Protein AF-A0A508T8G8-F1 (afdb_monomer)

Organism: NCBI:txid2511166

Foldseek 3Di:
DLVLLVVLLVVLCVVPVDDPVVSVVLSVVLCVQCV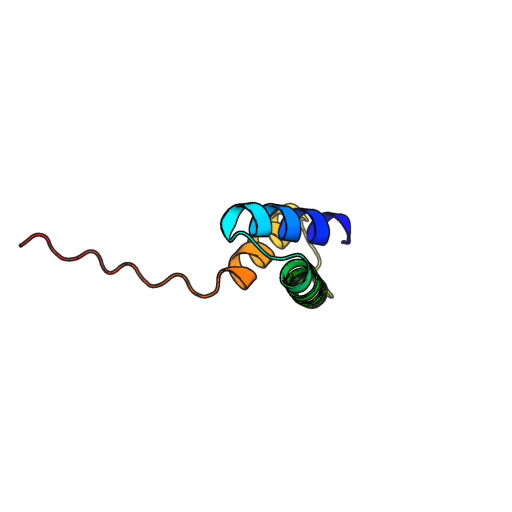PDDDDSVVSSVVSNDVVVDDDPPPPPDPDD

Solvent-accessible surface area (backbone atoms only — not comparable to full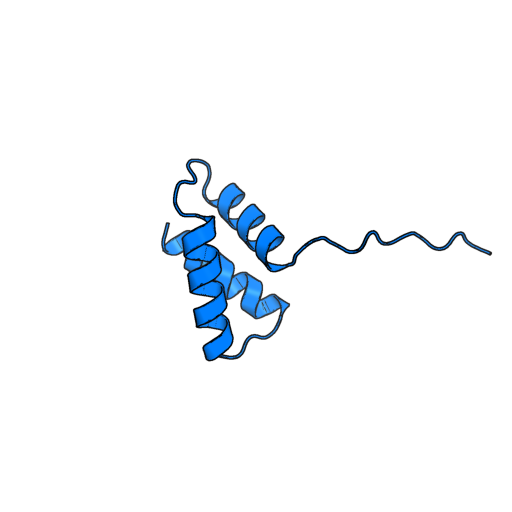-atom values): 4046 Å² total; per-residue (Å²): 109,70,70,43,41,53,53,35,45,56,55,47,35,76,73,70,68,61,53,76,72,50,47,54,53,48,40,53,54,40,48,64,66,49,58,92,66,82,80,61,64,67,58,53,33,55,51,48,50,48,61,72,68,47,83,74,77,80,78,74,76,75,74,87,127

St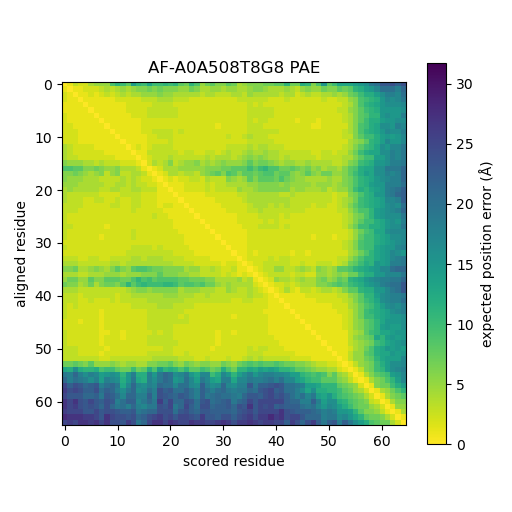ructure (mmCIF, N/CA/C/O backbone):
data_AF-A0A508T8G8-F1
#
_entry.id   AF-A0A508T8G8-F1
#
loop_
_atom_site.group_PDB
_atom_site.id
_atom_site.type_symbol
_atom_site.label_atom_id
_atom_site.label_alt_id
_atom_site.label_comp_id
_atom_site.label_asym_id
_atom_site.label_entity_id
_atom_site.label_seq_id
_atom_site.pdbx_PDB_ins_code
_atom_site.Cartn_x
_atom_site.Cartn_y
_atom_site.Cartn_z
_atom_site.occupancy
_atom_site.B_iso_or_equiv
_atom_site.auth_seq_id
_atom_site.auth_comp_id
_atom_site.auth_asym_id
_atom_site.auth_atom_id
_atom_site.pdbx_PDB_model_num
ATOM 1 N N . MET A 1 1 ? 1.770 3.405 12.232 1.00 77.38 1 MET A N 1
ATOM 2 C CA . MET A 1 1 ? 1.506 3.692 10.801 1.00 77.38 1 MET A CA 1
ATOM 3 C C . MET A 1 1 ? 2.696 3.407 9.895 1.00 77.38 1 MET A C 1
ATOM 5 O O . MET A 1 1 ? 2.524 2.645 8.955 1.00 77.38 1 MET A O 1
ATOM 9 N N . GLU A 1 2 ? 3.894 3.935 10.169 1.00 82.75 2 GLU A N 1
ATOM 10 C CA . GLU A 1 2 ? 5.088 3.661 9.340 1.00 82.75 2 GLU A CA 1
ATOM 11 C C . GLU A 1 2 ? 5.406 2.163 9.204 1.00 82.75 2 GLU A C 1
ATOM 13 O O . GLU A 1 2 ? 5.613 1.687 8.091 1.00 82.75 2 GLU A O 1
ATOM 18 N N . MET A 1 3 ? 5.300 1.390 10.294 1.00 88.06 3 MET A N 1
ATOM 19 C CA . MET A 1 3 ? 5.460 -0.075 10.251 1.00 88.06 3 MET A CA 1
ATOM 20 C C . MET A 1 3 ? 4.478 -0.770 9.291 1.00 88.06 3 MET A C 1
ATOM 22 O O . MET A 1 3 ? 4.826 -1.758 8.648 1.00 88.06 3 MET A O 1
ATOM 26 N N . ILE A 1 4 ? 3.247 -0.257 9.165 1.00 91.44 4 ILE A N 1
ATOM 27 C CA . ILE A 1 4 ? 2.240 -0.800 8.239 1.00 91.44 4 ILE A CA 1
ATOM 28 C C . ILE A 1 4 ? 2.675 -0.531 6.801 1.00 91.44 4 ILE A C 1
ATOM 30 O O . ILE A 1 4 ? 2.635 -1.433 5.967 1.00 91.44 4 ILE A O 1
ATOM 34 N N . VAL A 1 5 ? 3.117 0.698 6.519 1.00 92.75 5 VAL A N 1
ATOM 35 C CA . VAL A 1 5 ? 3.582 1.108 5.190 1.00 92.75 5 VAL A CA 1
ATOM 36 C C . VAL A 1 5 ? 4.765 0.248 4.761 1.00 92.75 5 VAL A C 1
ATOM 38 O O . VAL A 1 5 ? 4.734 -0.329 3.676 1.00 92.75 5 VAL A O 1
ATOM 41 N N . GLU A 1 6 ? 5.774 0.103 5.618 1.00 93.25 6 GLU A N 1
ATOM 42 C CA . GLU A 1 6 ? 6.960 -0.702 5.328 1.00 93.25 6 GLU A CA 1
ATOM 43 C C . GLU A 1 6 ? 6.596 -2.168 5.059 1.00 93.25 6 GLU A C 1
ATOM 45 O O . GLU A 1 6 ? 7.013 -2.747 4.051 1.00 93.25 6 GLU A O 1
ATOM 50 N N . ARG A 1 7 ? 5.735 -2.753 5.903 1.00 93.62 7 ARG A N 1
ATOM 51 C CA . ARG A 1 7 ? 5.248 -4.125 5.724 1.00 93.62 7 ARG A CA 1
ATOM 52 C C . ARG A 1 7 ? 4.515 -4.300 4.395 1.00 93.62 7 ARG A C 1
ATOM 54 O O . ARG A 1 7 ? 4.727 -5.309 3.719 1.00 93.62 7 ARG A O 1
ATOM 61 N N . VAL A 1 8 ? 3.664 -3.349 4.013 1.00 94.56 8 VAL A N 1
ATOM 62 C CA . VAL A 1 8 ? 2.910 -3.389 2.751 1.00 94.56 8 VAL A CA 1
ATOM 63 C C . VAL A 1 8 ? 3.842 -3.253 1.553 1.00 94.56 8 VAL A C 1
ATOM 65 O O . VAL A 1 8 ? 3.740 -4.070 0.641 1.00 94.56 8 VAL A O 1
ATOM 68 N N . VAL A 1 9 ? 4.765 -2.285 1.566 1.00 94.06 9 VAL A N 1
ATOM 69 C CA . VAL A 1 9 ? 5.740 -2.071 0.482 1.00 94.06 9 VAL A CA 1
ATOM 70 C C . VAL A 1 9 ? 6.596 -3.319 0.293 1.00 94.06 9 VAL A C 1
ATOM 72 O O . VAL A 1 9 ? 6.652 -3.844 -0.815 1.00 94.06 9 VAL A O 1
ATOM 75 N N . ARG A 1 10 ? 7.158 -3.875 1.374 1.00 92.50 10 ARG A N 1
ATOM 76 C CA . ARG A 1 10 ? 7.957 -5.107 1.321 1.00 92.50 10 ARG A CA 1
ATOM 77 C C . ARG A 1 10 ? 7.150 -6.290 0.788 1.00 92.50 10 ARG A C 1
ATOM 79 O O . ARG A 1 10 ? 7.618 -7.030 -0.072 1.00 92.50 10 ARG A O 1
ATOM 86 N N . THR A 1 11 ? 5.925 -6.471 1.282 1.00 92.75 11 THR A N 1
ATOM 87 C CA . THR A 1 11 ? 5.051 -7.573 0.849 1.00 92.75 11 THR A CA 1
ATOM 88 C C . THR A 1 11 ? 4.674 -7.445 -0.621 1.00 92.75 11 THR A C 1
ATOM 90 O O . THR A 1 11 ? 4.692 -8.429 -1.354 1.00 92.75 11 THR A O 1
ATOM 93 N N . TYR A 1 12 ? 4.342 -6.237 -1.065 1.00 92.19 12 TYR A N 1
ATOM 94 C CA . TYR A 1 12 ? 3.959 -5.971 -2.442 1.00 92.19 12 TYR A CA 1
ATOM 95 C C . TYR A 1 12 ? 5.158 -6.048 -3.402 1.00 92.19 12 TYR A C 1
ATOM 97 O O . TYR A 1 12 ? 5.032 -6.634 -4.477 1.00 92.19 12 TYR A O 1
ATOM 105 N N . GLY A 1 13 ? 6.335 -5.574 -2.983 1.00 90.75 13 GLY A N 1
ATOM 106 C CA . GLY A 1 13 ? 7.595 -5.712 -3.717 1.00 90.75 13 GLY A CA 1
ATOM 107 C C . GLY A 1 13 ? 7.956 -7.173 -3.989 1.00 90.75 13 GLY A C 1
ATOM 108 O O . GLY A 1 13 ? 8.290 -7.517 -5.120 1.00 90.75 13 GLY A O 1
ATOM 109 N N . MET A 1 14 ? 7.752 -8.064 -3.008 1.00 88.81 14 MET A N 1
ATOM 110 C CA . MET A 1 14 ? 7.912 -9.514 -3.202 1.00 88.81 14 MET A CA 1
ATOM 111 C C . MET A 1 14 ? 6.913 -10.119 -4.206 1.00 88.81 14 MET A C 1
ATOM 113 O O . MET A 1 14 ? 7.183 -11.180 -4.762 1.00 88.81 14 MET A O 1
ATOM 117 N N . MET A 1 15 ? 5.753 -9.490 -4.434 1.00 88.50 15 MET A N 1
ATOM 118 C CA . MET A 1 15 ? 4.732 -9.995 -5.365 1.00 88.50 15 MET A CA 1
ATOM 119 C C . MET A 1 15 ? 4.923 -9.508 -6.803 1.00 88.50 15 MET A C 1
ATOM 121 O O . MET A 1 15 ? 4.561 -10.233 -7.729 1.00 88.50 15 MET A O 1
ATOM 125 N N . VAL A 1 16 ? 5.400 -8.274 -6.991 1.00 86.62 16 VAL A N 1
ATOM 126 C CA . VAL A 1 16 ? 5.372 -7.582 -8.294 1.00 86.62 16 VAL A CA 1
ATOM 127 C C . VAL A 1 16 ? 6.775 -7.269 -8.834 1.00 86.62 16 VAL A C 1
ATOM 129 O O . VAL A 1 16 ? 6.889 -6.942 -10.005 1.00 86.62 16 VAL A O 1
ATOM 132 N N . THR A 1 17 ? 7.842 -7.490 -8.052 1.00 84.69 17 THR A N 1
ATOM 133 C CA . THR A 1 17 ? 9.240 -7.160 -8.407 1.00 84.69 17 THR A CA 1
ATOM 134 C C . THR A 1 17 ? 9.376 -5.690 -8.801 1.00 84.69 17 THR A C 1
ATOM 136 O O . THR A 1 17 ? 9.384 -5.343 -9.976 1.00 84.69 17 THR A O 1
ATOM 139 N N . LEU A 1 18 ? 9.436 -4.814 -7.799 1.00 83.56 18 LEU A N 1
ATOM 140 C CA . LEU A 1 18 ? 9.548 -3.372 -8.013 1.00 83.56 18 LEU A CA 1
ATOM 141 C C . LEU A 1 18 ? 11.010 -2.946 -8.159 1.00 83.56 18 LEU A C 1
ATOM 143 O O . LEU A 1 18 ? 11.889 -3.456 -7.464 1.00 83.56 18 LEU A O 1
ATOM 147 N N . SER A 1 19 ? 11.258 -1.969 -9.025 1.00 86.88 19 SER A N 1
ATOM 148 C CA . SER A 1 19 ? 12.492 -1.183 -8.988 1.00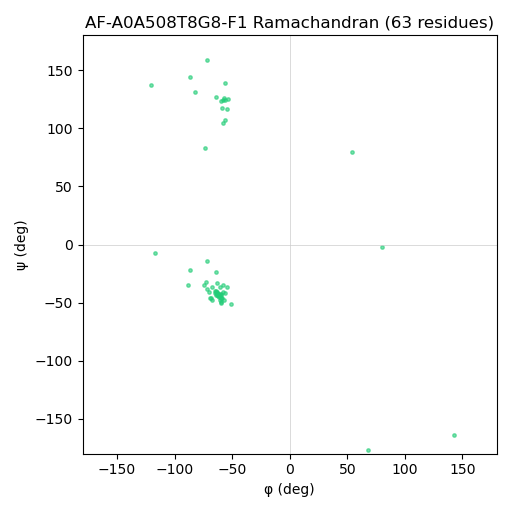 86.88 19 SER A CA 1
ATOM 149 C C . SER A 1 19 ? 12.503 -0.233 -7.777 1.00 86.88 19 SER A C 1
ATOM 151 O O . SER A 1 19 ? 11.436 0.122 -7.267 1.00 86.88 19 SER A O 1
ATOM 153 N N . PRO A 1 20 ? 13.678 0.246 -7.324 1.00 85.56 20 PRO A N 1
ATOM 154 C CA . PRO A 1 20 ? 13.763 1.177 -6.194 1.00 85.56 20 PRO A CA 1
ATOM 155 C C . PRO A 1 20 ? 12.906 2.442 -6.374 1.00 85.56 20 PRO A C 1
ATOM 157 O O . PRO A 1 20 ? 12.286 2.917 -5.427 1.00 85.56 20 PRO A O 1
ATOM 160 N N . GLN A 1 21 ? 12.811 2.961 -7.602 1.00 86.31 21 GLN A N 1
ATOM 161 C CA . GLN A 1 21 ? 11.988 4.133 -7.910 1.00 86.31 21 GLN A CA 1
ATOM 162 C C . GLN A 1 21 ? 10.488 3.832 -7.772 1.00 86.31 21 GLN A C 1
ATOM 164 O O . GLN A 1 21 ? 9.710 4.675 -7.321 1.00 86.31 21 GLN A O 1
ATOM 169 N N . GLU A 1 22 ? 10.065 2.625 -8.147 1.00 88.25 22 GLU A N 1
ATOM 170 C CA . GLU A 1 22 ? 8.678 2.191 -7.989 1.00 88.25 22 GLU A CA 1
ATOM 171 C C . GLU A 1 22 ? 8.330 1.908 -6.526 1.00 88.25 22 GLU A C 1
ATOM 173 O O . GLU A 1 22 ? 7.196 2.166 -6.122 1.00 88.25 22 GLU A O 1
ATOM 178 N N . GLU A 1 23 ? 9.278 1.434 -5.714 1.00 90.25 23 GLU A N 1
ATOM 179 C CA . GLU A 1 23 ? 9.067 1.266 -4.273 1.00 90.25 23 GLU A CA 1
ATOM 180 C C . GLU A 1 23 ? 8.733 2.592 -3.586 1.00 90.25 23 GLU A C 1
ATOM 182 O O . GLU A 1 23 ? 7.799 2.636 -2.782 1.00 90.25 23 GLU A O 1
ATOM 187 N N . ASP A 1 24 ? 9.424 3.680 -3.933 1.00 91.94 24 ASP A N 1
ATOM 188 C CA . ASP A 1 24 ? 9.130 5.008 -3.383 1.00 91.94 24 ASP A CA 1
ATOM 189 C C . ASP A 1 24 ? 7.748 5.516 -3.805 1.00 91.94 24 ASP A C 1
ATOM 191 O O . ASP A 1 24 ? 6.981 6.020 -2.976 1.00 91.94 24 ASP A O 1
ATOM 195 N N . LEU A 1 25 ? 7.374 5.312 -5.071 1.00 91.88 25 LEU A N 1
ATOM 196 C CA . LEU A 1 25 ? 6.032 5.642 -5.555 1.00 91.88 25 LEU A CA 1
ATOM 197 C C . LEU A 1 25 ? 4.957 4.826 -4.827 1.00 91.88 25 LEU A C 1
ATOM 199 O O . LEU A 1 25 ? 3.931 5.369 -4.408 1.00 91.88 25 LEU A O 1
ATOM 203 N N . VAL A 1 26 ? 5.181 3.525 -4.643 1.00 93.12 26 VAL A N 1
ATOM 204 C CA . VAL A 1 26 ? 4.268 2.647 -3.903 1.00 93.12 26 VAL A CA 1
ATOM 205 C C . VAL A 1 26 ? 4.176 3.081 -2.443 1.00 93.12 26 VAL A C 1
ATOM 207 O O . VAL A 1 26 ? 3.064 3.192 -1.924 1.00 93.12 26 VAL A O 1
ATOM 210 N N . ARG A 1 27 ? 5.299 3.406 -1.797 1.00 94.19 27 ARG A N 1
ATOM 211 C CA . ARG A 1 27 ? 5.347 3.907 -0.417 1.00 94.19 27 ARG A CA 1
ATOM 212 C C . ARG A 1 27 ? 4.496 5.163 -0.255 1.00 94.19 27 ARG A C 1
ATOM 214 O O . ARG A 1 27 ? 3.661 5.202 0.648 1.00 94.19 27 ARG A O 1
ATOM 221 N N . GLN A 1 28 ? 4.627 6.143 -1.151 1.00 94.75 28 GLN A N 1
ATOM 222 C CA . GLN A 1 28 ? 3.803 7.357 -1.114 1.00 94.75 28 GLN A CA 1
ATOM 223 C C . GLN A 1 28 ? 2.309 7.064 -1.313 1.00 94.75 28 GLN A C 1
ATOM 225 O O . GLN A 1 28 ? 1.465 7.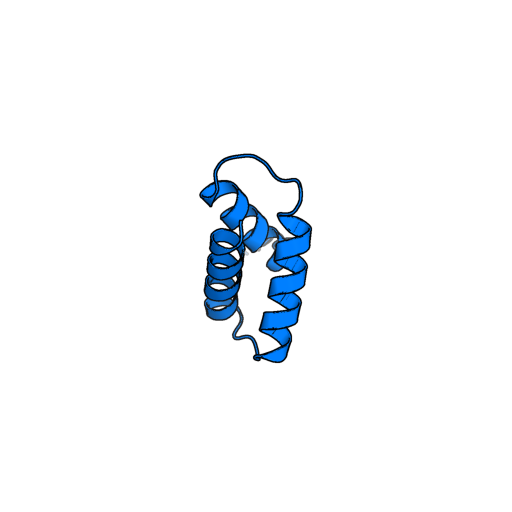624 -0.609 1.00 94.75 28 GLN A O 1
ATOM 230 N N . ARG A 1 29 ? 1.959 6.149 -2.228 1.00 94.06 29 ARG A N 1
ATOM 231 C CA . ARG A 1 29 ? 0.558 5.744 -2.447 1.00 94.06 29 ARG A CA 1
ATOM 232 C C . ARG A 1 29 ? -0.036 5.048 -1.224 1.00 94.06 29 ARG A C 1
ATOM 234 O O . ARG A 1 29 ? -1.192 5.303 -0.896 1.00 94.06 29 ARG A O 1
ATOM 241 N N . VAL A 1 30 ? 0.736 4.192 -0.554 1.00 94.00 30 VAL A N 1
ATOM 242 C CA . VAL A 1 30 ? 0.300 3.506 0.669 1.00 94.00 30 VAL A CA 1
ATOM 243 C C . VAL A 1 30 ? 0.163 4.498 1.817 1.00 94.00 30 VAL A C 1
ATOM 245 O O . VAL A 1 30 ? -0.873 4.479 2.467 1.00 94.00 30 VAL A O 1
ATOM 248 N N . LEU A 1 31 ? 1.134 5.396 2.025 1.00 94.81 31 LEU A N 1
ATOM 249 C CA . LEU A 1 31 ? 1.060 6.458 3.039 1.00 94.81 31 LEU A CA 1
ATOM 250 C C . LEU A 1 31 ? -0.242 7.251 2.924 1.00 94.81 31 LEU A C 1
ATOM 252 O O . LEU A 1 31 ? -0.996 7.333 3.889 1.00 94.81 31 LEU A O 1
ATOM 256 N N . LYS A 1 32 ? -0.554 7.728 1.717 1.00 94.38 32 LYS A N 1
ATOM 257 C CA . LYS A 1 32 ? -1.790 8.468 1.449 1.00 94.38 32 LYS A CA 1
ATOM 258 C C . LYS A 1 32 ? -3.057 7.631 1.667 1.00 94.38 32 LYS A C 1
ATOM 260 O O . LYS A 1 32 ? -4.089 8.166 2.045 1.00 94.38 32 LYS A O 1
ATOM 265 N N . PHE A 1 33 ? -3.007 6.326 1.39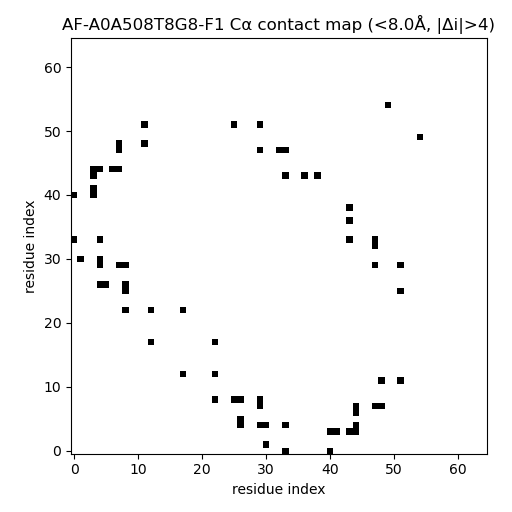8 1.00 92.62 33 PHE A N 1
ATOM 266 C CA . PHE A 1 33 ? -4.154 5.432 1.588 1.00 92.62 33 PHE A CA 1
ATOM 267 C C . PHE A 1 33 ? -4.429 5.120 3.062 1.00 92.62 33 PHE A C 1
ATOM 269 O O . PHE A 1 33 ? -5.582 4.911 3.447 1.00 92.62 33 PHE A O 1
ATOM 276 N N . VAL A 1 34 ? -3.371 5.014 3.866 1.00 92.25 34 VAL A N 1
ATOM 277 C CA . VAL A 1 34 ? -3.488 4.689 5.288 1.00 92.25 34 VAL A CA 1
ATOM 278 C C . VAL A 1 34 ? -3.716 5.946 6.136 1.00 92.25 34 VAL A C 1
ATOM 280 O O . VAL A 1 34 ? -4.270 5.843 7.225 1.00 92.25 34 VAL A O 1
ATOM 283 N N . GLU A 1 35 ? -3.356 7.132 5.642 1.00 92.00 35 GLU A N 1
ATOM 284 C CA . GLU A 1 35 ? -3.661 8.409 6.289 1.00 92.00 35 GLU A CA 1
ATOM 285 C C . GLU A 1 35 ? -5.166 8.539 6.589 1.00 92.00 35 GLU A C 1
ATOM 287 O O . GLU A 1 35 ? -6.020 8.354 5.724 1.00 92.00 35 GLU A O 1
ATOM 292 N N . GLY A 1 36 ? -5.502 8.803 7.855 1.00 87.00 36 GLY A N 1
ATOM 293 C CA . GLY A 1 36 ? -6.890 8.900 8.316 1.00 87.00 36 GLY A CA 1
ATOM 294 C C . GLY A 1 36 ? -7.598 7.563 8.573 1.00 87.00 36 GLY A C 1
ATOM 295 O O . GLY A 1 36 ? -8.738 7.577 9.036 1.00 87.00 36 GLY A O 1
ATOM 296 N N . LYS A 1 37 ? -6.954 6.409 8.340 1.00 89.06 37 LYS A N 1
ATOM 297 C CA . LYS A 1 37 ? -7.505 5.108 8.748 1.00 89.06 37 LYS A CA 1
ATOM 298 C C . LYS A 1 37 ? -7.216 4.817 10.215 1.00 89.06 37 LYS A C 1
ATOM 300 O O . LYS A 1 37 ? -6.077 4.885 10.668 1.00 89.06 37 LYS A O 1
ATOM 305 N N . THR A 1 38 ? -8.256 4.420 10.934 1.00 85.44 38 THR A N 1
ATOM 306 C CA . THR A 1 38 ? -8.195 3.965 12.323 1.00 85.44 38 THR A CA 1
ATOM 307 C C . THR A 1 38 ? -8.716 2.535 12.406 1.00 85.44 38 THR A C 1
ATOM 309 O O . THR A 1 38 ? -9.693 2.181 11.747 1.00 85.44 38 THR A O 1
ATOM 312 N N . GLY A 1 39 ? -8.043 1.685 13.181 1.00 86.31 39 GLY A N 1
ATOM 313 C CA . GLY A 1 39 ? -8.426 0.283 13.338 1.00 86.31 39 GLY A CA 1
ATOM 314 C C . GLY A 1 39 ? -7.234 -0.660 13.436 1.00 86.31 39 GLY A C 1
ATOM 315 O O . GLY A 1 39 ? -6.107 -0.240 13.686 1.00 86.31 39 GLY A O 1
ATOM 316 N N . ASP A 1 40 ? -7.513 -1.947 13.243 1.00 92.56 40 ASP A N 1
ATOM 317 C CA . ASP A 1 40 ? -6.524 -3.020 13.299 1.00 92.56 40 ASP A CA 1
ATOM 318 C C . ASP A 1 40 ? -5.465 -2.883 12.190 1.00 92.56 40 ASP A C 1
ATOM 320 O O . ASP A 1 40 ? -5.779 -2.802 10.997 1.00 92.56 40 ASP A O 1
ATOM 324 N N . GLU A 1 41 ? -4.192 -2.898 12.589 1.00 90.88 41 GLU A N 1
ATOM 325 C CA . GLU A 1 41 ? -3.058 -2.690 11.686 1.00 90.88 41 GLU A CA 1
ATOM 326 C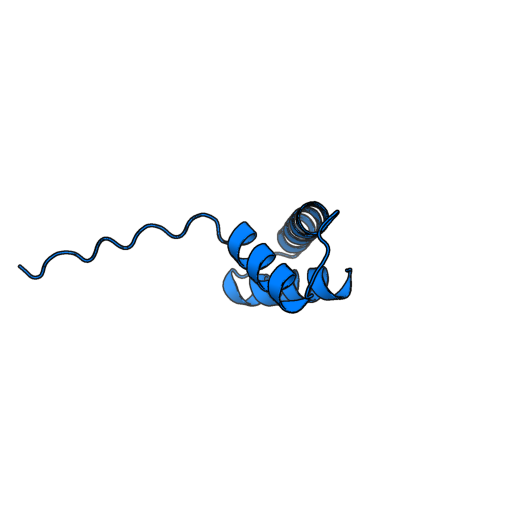 C . GLU A 1 41 ? -2.999 -3.743 10.574 1.00 90.88 41 GLU A C 1
ATOM 328 O O . GLU A 1 41 ? -2.655 -3.440 9.427 1.00 90.88 41 GLU A O 1
ATOM 333 N N . ASN A 1 42 ? -3.356 -4.989 10.897 1.00 92.25 42 ASN A N 1
ATOM 334 C CA . ASN A 1 42 ? -3.334 -6.088 9.941 1.00 92.25 42 ASN A CA 1
ATOM 335 C C . ASN A 1 42 ? -4.436 -5.925 8.883 1.00 92.25 42 ASN A C 1
ATOM 337 O O . ASN A 1 42 ? -4.192 -6.124 7.692 1.00 92.25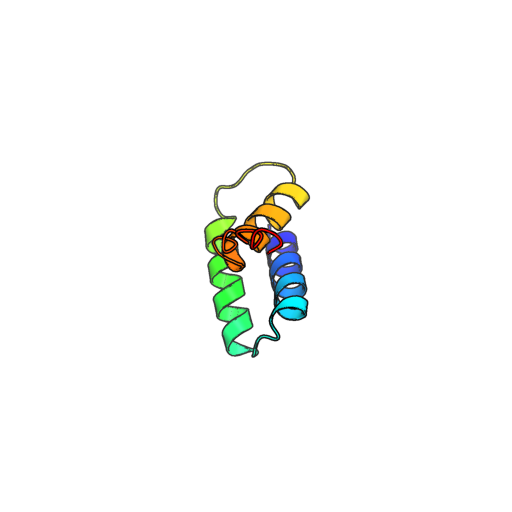 42 ASN A O 1
ATOM 341 N N . THR A 1 43 ? -5.624 -5.494 9.300 1.00 93.88 43 THR A N 1
ATOM 342 C CA . THR A 1 43 ? -6.740 -5.170 8.407 1.00 93.88 43 THR A CA 1
ATOM 343 C C . THR A 1 43 ? -6.361 -4.042 7.450 1.00 93.88 43 THR A C 1
ATOM 345 O O . THR A 1 43 ? -6.507 -4.197 6.234 1.00 93.88 43 THR A O 1
ATOM 348 N N . ILE A 1 44 ? -5.775 -2.956 7.965 1.00 94.75 44 ILE A N 1
ATOM 349 C CA . ILE A 1 44 ? -5.304 -1.827 7.148 1.00 94.75 44 ILE A CA 1
ATOM 350 C C . ILE A 1 44 ? -4.238 -2.291 6.141 1.00 94.75 44 ILE A C 1
ATOM 352 O O . ILE A 1 44 ? -4.304 -1.927 4.963 1.00 94.75 44 ILE A O 1
ATOM 356 N N . ALA A 1 45 ? -3.292 -3.138 6.561 1.00 93.88 45 ALA A N 1
ATOM 357 C CA . ALA A 1 45 ? -2.262 -3.684 5.676 1.00 93.88 45 ALA A CA 1
ATOM 358 C C . ALA A 1 45 ? -2.860 -4.519 4.530 1.00 93.88 45 ALA A C 1
ATOM 360 O O . ALA A 1 45 ? -2.485 -4.354 3.365 1.00 93.88 45 ALA A O 1
ATOM 361 N N . VAL A 1 46 ? -3.819 -5.399 4.836 1.00 93.38 46 VAL A N 1
ATOM 362 C CA . VAL A 1 46 ? -4.505 -6.225 3.830 1.00 93.38 46 VAL A CA 1
ATOM 363 C C . VAL A 1 46 ? -5.268 -5.353 2.833 1.00 93.38 46 VAL A C 1
ATOM 365 O O . VAL A 1 46 ? -5.226 -5.616 1.627 1.00 93.38 46 VAL A O 1
ATOM 368 N N . GLU A 1 47 ? -5.953 -4.314 3.304 1.00 93.56 47 GLU A N 1
ATOM 369 C CA . GLU A 1 47 ? -6.650 -3.365 2.435 1.00 93.56 47 GLU A CA 1
ATOM 370 C C . GLU A 1 47 ? -5.694 -2.578 1.540 1.00 93.56 47 GLU A C 1
ATOM 372 O O . GLU A 1 47 ? -5.973 -2.427 0.351 1.00 93.56 47 GLU A O 1
ATOM 377 N N . ALA A 1 48 ? -4.550 -2.139 2.067 1.00 94.00 48 ALA A N 1
ATOM 378 C CA . ALA A 1 48 ? -3.539 -1.440 1.284 1.00 94.00 48 ALA A CA 1
ATOM 379 C C . ALA A 1 48 ? -2.963 -2.335 0.173 1.00 94.00 48 ALA A C 1
ATOM 381 O O . ALA A 1 48 ? -2.847 -1.901 -0.972 1.00 94.00 48 ALA A O 1
ATOM 382 N N . ILE A 1 49 ? -2.694 -3.617 0.452 1.00 93.56 49 ILE A N 1
ATOM 383 C CA . ILE A 1 49 ? -2.250 -4.575 -0.579 1.00 93.56 49 ILE A CA 1
ATOM 384 C C . ILE A 1 49 ? -3.334 -4.774 -1.649 1.00 93.56 49 ILE A C 1
ATOM 386 O O . ILE A 1 49 ? -3.026 -4.829 -2.842 1.00 93.56 49 ILE A O 1
ATOM 390 N N . LYS A 1 50 ? -4.611 -4.876 -1.254 1.00 91.94 50 LYS A N 1
ATOM 391 C CA . LYS A 1 50 ? -5.730 -4.967 -2.210 1.00 91.94 50 LYS A CA 1
ATOM 392 C C . LYS A 1 50 ? -5.817 -3.716 -3.084 1.00 91.94 50 LYS A C 1
ATOM 394 O O . LYS A 1 50 ? -5.989 -3.849 -4.292 1.00 91.94 50 LYS A O 1
ATOM 399 N N . PHE A 1 51 ? -5.664 -2.536 -2.486 1.00 92.81 51 PHE A N 1
ATOM 400 C CA . PHE A 1 51 ? -5.641 -1.261 -3.196 1.00 92.81 51 PHE A CA 1
ATOM 401 C C . PHE A 1 51 ? -4.520 -1.215 -4.243 1.00 92.81 51 PHE A C 1
ATOM 403 O O . PHE A 1 51 ? -4.781 -0.869 -5.394 1.00 92.81 51 PHE A O 1
ATOM 410 N N . LEU A 1 52 ? -3.305 -1.647 -3.888 1.00 92.31 52 LEU A N 1
ATOM 411 C CA . LEU A 1 52 ? -2.167 -1.684 -4.813 1.00 92.31 52 LEU A CA 1
ATOM 412 C C . LEU A 1 52 ? -2.372 -2.650 -5.986 1.00 92.31 52 LEU A C 1
ATOM 414 O O . LEU A 1 52 ? -2.021 -2.326 -7.116 1.00 92.31 52 LEU A O 1
ATOM 418 N N . ARG A 1 53 ? -2.966 -3.823 -5.738 1.00 89.38 53 ARG A N 1
ATOM 419 C CA . ARG A 1 53 ? -3.222 -4.828 -6.786 1.00 89.38 53 ARG A CA 1
ATOM 420 C C . ARG A 1 53 ? -4.328 -4.431 -7.765 1.00 89.38 53 ARG A C 1
ATOM 422 O O . ARG A 1 53 ? -4.453 -5.074 -8.806 1.00 89.38 53 ARG A O 1
ATOM 429 N N . GLY A 1 54 ? -5.127 -3.419 -7.432 1.00 84.50 54 GLY A N 1
ATOM 430 C CA . GLY A 1 54 ? -6.276 -3.013 -8.229 1.00 84.50 54 GLY A CA 1
ATOM 431 C C . GLY A 1 54 ? -7.410 -4.051 -8.236 1.00 84.50 54 GLY A C 1
ATOM 432 O O . GLY A 1 54 ? -7.354 -5.073 -7.538 1.00 84.50 54 GLY A O 1
ATOM 433 N N . PRO A 1 55 ? -8.484 -3.796 -9.003 1.00 74.69 55 PRO A N 1
ATOM 434 C CA . PRO A 1 55 ? -9.594 -4.730 -9.125 1.00 74.69 55 PRO A CA 1
ATOM 435 C C . PRO A 1 55 ? -9.089 -6.062 -9.689 1.00 74.69 55 PRO A C 1
ATOM 437 O O . PRO A 1 55 ? -8.505 -6.118 -10.770 1.00 74.69 55 PRO A O 1
ATOM 440 N N . LYS A 1 56 ? -9.321 -7.158 -8.954 1.00 65.38 56 LYS A N 1
ATOM 441 C CA . LYS A 1 56 ? -9.065 -8.504 -9.478 1.00 65.38 56 LYS A CA 1
ATOM 442 C C . LYS A 1 56 ? -9.907 -8.666 -10.745 1.00 65.38 56 LYS A C 1
ATOM 444 O O . LYS A 1 56 ? -11.127 -8.523 -10.635 1.00 65.38 56 LYS A O 1
ATOM 449 N N . PRO A 1 57 ? -9.321 -9.000 -11.909 1.00 58.12 57 PRO A N 1
ATOM 450 C CA . PRO A 1 57 ? -10.133 -9.376 -13.052 1.00 58.12 57 PRO A CA 1
ATOM 451 C C . PRO A 1 57 ? -11.020 -10.540 -12.609 1.00 58.12 57 PRO A C 1
ATOM 453 O O . PRO A 1 57 ? -10.528 -11.534 -12.060 1.00 58.12 57 PRO A O 1
ATOM 456 N N . SER A 1 58 ? -12.335 -10.379 -12.766 1.00 58.12 58 SER A N 1
ATOM 457 C CA . SER A 1 58 ? -13.296 -11.446 -12.531 1.00 58.12 58 SER A CA 1
ATOM 458 C C . SER A 1 58 ? -12.883 -12.605 -13.426 1.00 58.12 58 SER A C 1
ATOM 460 O O . SER A 1 58 ? -12.956 -12.550 -14.651 1.00 58.12 58 SER A O 1
ATOM 462 N N . ARG A 1 59 ? -12.338 -13.657 -12.813 1.00 59.09 59 ARG A N 1
ATOM 463 C CA . ARG A 1 59 ? -11.950 -14.859 -13.538 1.00 59.09 59 ARG A CA 1
ATOM 464 C C . ARG A 1 59 ? -13.246 -15.580 -13.886 1.00 59.09 59 ARG A C 1
ATOM 466 O O . ARG A 1 59 ? -13.681 -16.454 -13.142 1.00 59.09 59 ARG A O 1
ATOM 473 N N . THR A 1 60 ? -13.892 -15.172 -14.977 1.00 60.94 60 THR A N 1
ATOM 474 C CA . THR A 1 60 ? -15.034 -15.884 -15.548 1.00 60.94 60 THR A CA 1
ATOM 475 C C . THR A 1 60 ? -14.540 -17.293 -15.849 1.00 60.94 60 THR A C 1
ATOM 477 O O . THR A 1 60 ? -13.721 -17.493 -16.750 1.00 60.94 60 THR A O 1
ATOM 480 N N . ARG A 1 61 ? -14.934 -18.272 -15.022 1.00 70.31 61 ARG A N 1
ATOM 481 C CA . ARG A 1 61 ? -14.658 -19.685 -15.300 1.00 70.31 61 ARG A CA 1
ATOM 482 C C . ARG A 1 61 ? -15.226 -19.949 -16.687 1.00 70.31 61 ARG A C 1
ATOM 484 O O . ARG A 1 61 ? -16.429 -19.805 -16.881 1.00 70.31 61 ARG A O 1
ATOM 491 N N . ARG A 1 62 ? -14.365 -20.299 -17.646 1.00 72.06 62 ARG A N 1
ATOM 492 C CA . ARG A 1 62 ? -14.847 -20.816 -18.926 1.00 72.06 62 ARG A CA 1
ATOM 493 C C . ARG A 1 62 ? -15.717 -22.036 -18.600 1.00 72.06 62 ARG A C 1
ATOM 495 O O . ARG A 1 62 ? -15.242 -22.893 -17.845 1.00 72.06 62 ARG A O 1
ATOM 502 N N . PRO A 1 63 ? -16.972 -22.097 -19.073 1.00 69.38 63 PRO A N 1
ATOM 503 C CA . PRO A 1 63 ? -17.753 -23.317 -18.949 1.00 69.38 63 PRO A CA 1
ATOM 504 C C . PRO A 1 63 ? -16.959 -24.451 -19.606 1.00 69.38 63 PRO A C 1
ATOM 506 O O . PRO A 1 63 ? -16.295 -24.236 -20.622 1.00 69.38 63 PRO A O 1
ATOM 509 N N . LYS A 1 64 ? -16.952 -25.630 -18.972 1.00 72.62 64 LYS A N 1
ATOM 510 C CA . LYS A 1 64 ? -16.423 -26.840 -19.609 1.00 72.62 64 LYS A CA 1
ATOM 511 C C . LYS A 1 64 ? -17.244 -27.055 -20.882 1.00 72.62 64 LYS A C 1
ATOM 513 O O . LYS A 1 64 ? -18.460 -27.193 -20.774 1.00 72.62 64 LYS A O 1
ATOM 518 N N . VAL A 1 65 ? -16.573 -26.992 -22.030 1.00 69.12 65 VAL A N 1
ATOM 519 C CA . VAL A 1 65 ? -17.102 -27.468 -23.314 1.00 69.12 65 VAL A CA 1
ATOM 520 C C . VAL A 1 65 ? -17.092 -28.988 -23.284 1.00 69.12 65 VAL A C 1
ATOM 522 O O . VAL A 1 65 ? -16.098 -29.532 -22.743 1.00 69.12 65 VAL A O 1
#

Secondary struct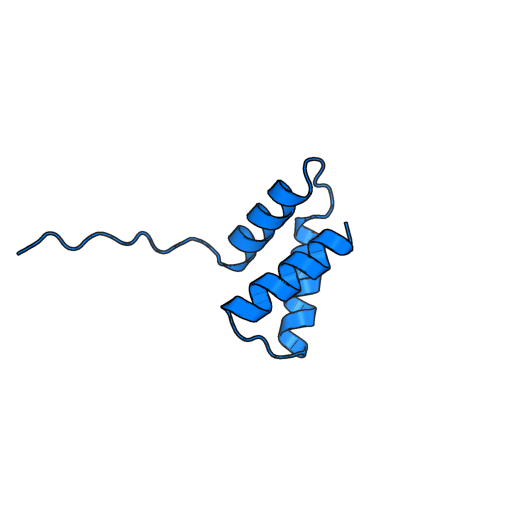ure (DSSP, 8-state):
-HHHHHHHHHHHHHHH---HHHHHHHHHHHHHHHTT--S-HHHHHHHHHHHHH-SPP---PPPP-

Mean predicted aligned error: 6.64 Å

Sequence (65 aa):
MEMIVERVVRTYGMMVTLSPQEEDLVRQRVLKFVEGKTGDENTIAVEAIKFLRGPKPSRTRRPKV

Nearest PDB structures (foldseek):
  4u2u-assembly1_B  TM=4.092E-01  e=9.767E+00  Homo sapiens

pLDDT: mean 86.57, std 10.06, range [58.12, 94.81]

Radius of gyration: 14.38 Å; Cα contacts (8 Å, |Δi|>4): 36; chains: 1; bounding box: 32×36×37 Å